Protein AF-A0A2T2RMV6-F1 (afdb_monomer_lite)

pLDDT: mean 82.48, std 11.35, range [40.28, 95.56]

Secondary structure (DSSP, 8-state):
--PPPP--TT-----S--------EEEEEE-TTT--EEEEEES--SHHHHHHHHHHHTTTS---PPPTT-GGG-HHHHHHHHHHHHHTT---SSHHHHHHHHTTTGGGS-HHHHHHHS---

Sequence (121 aa):
MQRRKLTGFGVKPLFEVQWQFLYRWLYGVVEPISGQHFMSEFSHLDSLCFEEFLQTFSQDIILLFQPPYCPEINPIERVWQEFKRWLQWQHFDSIAELQQAISPWVPRLTPRQMRSLTPWD

Foldseek 3Di:
DDDDDDDPDPDDDDDPDDDDPQDKDKDKDADVPVRDMDIDIDSDDDPVVVVVVCVVVCPPPPDDDDDPPCVVQQLVVLVVVVVVVVCPPDDDPDPVRVCVVVVVVVVVCDPVNSCVSRDRD

Structure (mmCIF, N/CA/C/O backbone):
data_AF-A0A2T2RMV6-F1
#
_entry.id   AF-A0A2T2RMV6-F1
#
loop_
_atom_site.group_PDB
_atom_site.id
_atom_site.type_symbol
_atom_site.label_atom_id
_atom_site.label_alt_id
_atom_site.label_comp_id
_atom_site.label_asym_id
_atom_site.label_entity_id
_atom_site.label_seq_id
_atom_site.pdbx_PDB_ins_code
_atom_site.Cartn_x
_atom_site.Cartn_y
_atom_site.Cartn_z
_atom_site.occupancy
_atom_site.B_iso_or_equiv
_atom_site.auth_seq_id
_atom_site.auth_comp_id
_atom_site.auth_asym_id
_atom_site.auth_atom_id
_atom_site.pdbx_PDB_model_num
ATOM 1 N N . MET A 1 1 ? 37.718 -11.827 -26.430 1.00 40.28 1 MET A N 1
ATOM 2 C CA . MET A 1 1 ? 38.411 -11.222 -27.594 1.00 40.28 1 MET A CA 1
ATOM 3 C C . MET A 1 1 ? 37.523 -11.359 -28.828 1.00 40.28 1 MET A C 1
ATOM 5 O O . MET A 1 1 ? 37.446 -12.440 -29.395 1.00 40.28 1 MET A O 1
ATOM 9 N N . GLN A 1 2 ? 36.798 -10.310 -29.218 1.00 44.56 2 GLN A N 1
ATOM 10 C CA . GLN A 1 2 ? 35.895 -10.348 -30.375 1.00 44.56 2 GLN A CA 1
ATOM 11 C C . GLN A 1 2 ? 36.646 -9.849 -31.617 1.00 44.56 2 GLN A C 1
ATOM 13 O O . GLN A 1 2 ? 36.931 -8.660 -31.742 1.00 44.56 2 GLN A O 1
ATOM 18 N N . ARG A 1 3 ? 37.022 -10.757 -32.526 1.00 53.59 3 ARG A N 1
ATOM 19 C CA . ARG A 1 3 ? 37.620 -10.383 -33.818 1.00 53.59 3 ARG A CA 1
ATOM 20 C C . ARG A 1 3 ? 36.501 -10.016 -34.791 1.00 53.59 3 ARG A C 1
ATOM 22 O O . ARG A 1 3 ? 35.638 -10.844 -35.073 1.00 53.59 3 ARG A O 1
ATOM 29 N N . ARG A 1 4 ? 36.519 -8.788 -35.314 1.00 63.62 4 ARG A N 1
ATOM 30 C CA . ARG A 1 4 ? 35.642 -8.376 -36.422 1.00 63.62 4 ARG A CA 1
ATOM 31 C C . ARG A 1 4 ? 36.015 -9.203 -37.660 1.00 63.62 4 ARG A C 1
ATOM 33 O O . ARG A 1 4 ? 37.182 -9.217 -38.042 1.00 63.62 4 ARG A O 1
ATOM 40 N N . LYS A 1 5 ? 35.051 -9.913 -38.255 1.00 64.38 5 LYS A N 1
ATOM 41 C CA . LYS A 1 5 ? 35.226 -10.632 -39.529 1.00 64.38 5 LYS A CA 1
ATOM 42 C C . LYS A 1 5 ? 34.599 -9.798 -40.646 1.00 64.38 5 LYS A C 1
ATOM 44 O O . LYS A 1 5 ? 33.455 -9.371 -40.512 1.00 64.38 5 LYS A O 1
ATOM 49 N N . LEU A 1 6 ? 35.355 -9.543 -41.711 1.00 70.25 6 LEU A N 1
ATOM 50 C CA . LEU A 1 6 ? 34.848 -8.851 -42.896 1.00 70.25 6 LEU A CA 1
ATOM 51 C C . LEU A 1 6 ? 33.886 -9.782 -43.645 1.00 70.25 6 LEU A C 1
ATOM 53 O O . LEU A 1 6 ? 34.174 -10.966 -43.812 1.00 70.25 6 LEU A O 1
ATOM 57 N N . THR A 1 7 ? 32.748 -9.246 -44.076 1.00 69.88 7 THR A N 1
ATOM 58 C CA . THR A 1 7 ? 31.780 -9.931 -44.946 1.00 69.88 7 THR A CA 1
ATOM 59 C C . THR A 1 7 ? 31.519 -9.081 -46.184 1.00 69.88 7 THR A C 1
ATOM 61 O O . THR A 1 7 ? 31.811 -7.884 -46.188 1.00 69.88 7 THR A O 1
ATOM 64 N N . GLY A 1 8 ? 31.019 -9.711 -47.251 1.00 74.50 8 GLY A N 1
ATOM 65 C CA . GLY A 1 8 ? 30.596 -8.998 -48.456 1.00 74.50 8 GLY A CA 1
ATOM 66 C C . GLY A 1 8 ? 29.440 -8.037 -48.167 1.00 74.50 8 GLY A C 1
ATOM 67 O O . GLY A 1 8 ? 28.663 -8.246 -47.234 1.00 74.50 8 GLY A O 1
ATOM 68 N N . PHE A 1 9 ? 29.317 -6.979 -48.970 1.00 69.62 9 PHE A N 1
ATOM 69 C CA . PHE A 1 9 ? 28.237 -6.002 -48.833 1.00 69.62 9 PHE A CA 1
ATOM 70 C C . PHE A 1 9 ? 26.870 -6.700 -48.934 1.00 69.62 9 PHE A C 1
ATOM 72 O O . PHE A 1 9 ? 26.591 -7.381 -49.917 1.00 69.62 9 PHE A O 1
ATOM 79 N N . GLY A 1 10 ? 26.041 -6.576 -47.894 1.00 76.31 10 GLY A N 1
ATOM 80 C CA . GLY A 1 10 ? 24.725 -7.225 -47.815 1.00 76.31 10 GLY A CA 1
ATOM 81 C C . GLY A 1 10 ? 24.731 -8.700 -47.389 1.00 76.31 10 GLY A C 1
ATOM 82 O O . GLY A 1 10 ? 23.662 -9.292 -47.255 1.00 76.31 10 GLY A O 1
ATOM 83 N N . VAL A 1 11 ? 25.895 -9.306 -47.128 1.00 75.06 11 VAL A N 1
ATOM 84 C CA . VAL A 1 11 ? 25.984 -10.709 -46.697 1.00 75.06 11 VAL A CA 1
ATOM 85 C C . VAL A 1 11 ? 25.969 -10.785 -45.174 1.00 75.06 11 VAL A C 1
ATOM 87 O O . VAL A 1 11 ? 26.950 -10.452 -44.510 1.00 75.06 11 VAL A O 1
ATOM 90 N N . LYS A 1 12 ? 24.860 -11.265 -44.601 1.00 68.88 12 LYS A N 1
ATOM 91 C CA . LYS A 1 12 ? 24.785 -11.551 -43.164 1.00 68.88 12 LYS A CA 1
ATOM 92 C C . LYS A 1 12 ? 25.681 -12.758 -42.847 1.00 68.88 12 LYS A C 1
ATOM 94 O O . LYS A 1 12 ? 25.472 -13.821 -43.432 1.00 68.88 12 LYS A O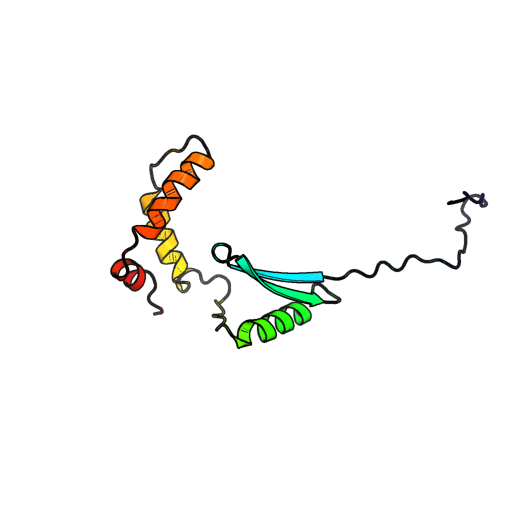 1
ATOM 99 N N . PRO A 1 13 ? 26.658 -12.644 -41.933 1.00 67.12 13 PRO A N 1
ATOM 100 C CA . PRO A 1 13 ? 27.469 -13.789 -41.556 1.00 67.12 13 PRO A CA 1
ATOM 101 C C . PRO A 1 13 ? 26.608 -14.835 -40.843 1.00 67.12 13 PRO A C 1
ATOM 103 O O . PRO A 1 13 ? 25.937 -14.532 -39.855 1.00 67.12 13 PRO A O 1
ATOM 106 N N . LEU A 1 14 ? 26.650 -16.068 -41.340 1.00 67.50 14 LEU A N 1
ATOM 107 C CA . LEU A 1 14 ? 26.084 -17.230 -40.667 1.00 67.50 14 LEU A CA 1
ATOM 108 C C . LEU A 1 14 ? 27.096 -17.674 -39.599 1.00 67.50 14 LEU A C 1
ATOM 110 O O . LEU A 1 14 ? 28.185 -18.142 -39.925 1.00 67.50 14 LEU A O 1
ATOM 114 N N . PHE A 1 15 ? 26.780 -17.445 -38.326 1.00 61.59 15 PHE A N 1
ATOM 115 C CA . PHE A 1 15 ? 27.563 -17.916 -37.180 1.00 61.59 15 PHE A CA 1
ATOM 116 C C . PHE A 1 15 ? 26.745 -18.954 -36.400 1.00 61.59 15 PHE A C 1
ATOM 118 O O . PHE A 1 15 ? 25.528 -18.831 -36.325 1.00 61.59 15 PHE A O 1
ATOM 125 N N . GLU A 1 16 ? 27.414 -19.926 -35.770 1.00 60.66 16 GLU A N 1
ATOM 126 C CA . GLU A 1 16 ? 26.778 -20.940 -34.902 1.00 60.66 16 GLU A CA 1
ATOM 127 C C . GLU A 1 16 ? 26.308 -20.390 -33.545 1.00 60.66 16 GLU A C 1
ATOM 129 O O . GLU A 1 16 ? 25.530 -21.034 -32.850 1.00 60.66 16 GLU A O 1
ATOM 134 N N . VAL A 1 17 ? 26.765 -19.200 -33.143 1.00 64.06 17 VAL A N 1
ATOM 135 C CA . VAL A 1 17 ? 26.424 -18.624 -31.836 1.00 64.06 17 VAL A CA 1
ATOM 136 C C . VAL A 1 17 ? 25.299 -17.607 -31.991 1.00 64.06 17 VAL A C 1
ATOM 138 O O . VAL A 1 17 ? 25.525 -16.447 -32.342 1.00 64.06 17 VAL A O 1
ATOM 141 N N . GLN A 1 18 ? 24.083 -18.051 -31.686 1.00 53.84 18 GLN A N 1
ATOM 142 C CA . GLN A 1 18 ? 22.940 -17.190 -31.405 1.00 53.84 18 GLN A CA 1
ATOM 143 C C . GLN A 1 18 ? 22.842 -17.011 -29.885 1.00 53.84 18 GLN A C 1
ATOM 145 O O . GLN A 1 18 ? 22.604 -17.976 -29.164 1.00 53.84 18 GLN A O 1
ATOM 150 N N . TRP A 1 19 ? 23.039 -15.787 -29.384 1.00 58.75 19 TRP A N 1
ATOM 151 C CA . TRP A 1 19 ? 22.826 -15.479 -27.966 1.00 58.75 19 TRP A CA 1
ATOM 152 C C . TRP A 1 19 ? 21.354 -15.707 -27.620 1.00 58.75 19 TRP A C 1
ATOM 154 O O . TRP A 1 19 ? 20.484 -14.954 -28.056 1.00 58.75 19 TRP A O 1
ATOM 164 N N . GLN A 1 20 ? 21.073 -16.762 -26.861 1.00 58.69 20 GLN A N 1
ATOM 165 C CA . GLN A 1 20 ? 19.763 -16.973 -26.265 1.00 58.69 20 GLN A CA 1
ATOM 166 C C . GLN A 1 20 ? 19.716 -16.164 -24.971 1.00 58.69 20 GLN A C 1
ATOM 168 O O . GLN A 1 20 ? 20.323 -16.533 -23.968 1.00 58.69 20 GLN A O 1
ATOM 173 N N . PHE A 1 21 ? 19.042 -15.019 -25.010 1.00 63.06 21 PHE A N 1
ATOM 174 C CA . PHE A 1 21 ? 18.722 -14.280 -23.798 1.00 63.06 21 PHE A CA 1
ATOM 175 C C . PHE A 1 21 ? 17.602 -15.034 -23.082 1.00 63.06 21 PHE A C 1
ATOM 177 O O . PHE A 1 21 ? 16.445 -14.977 -23.490 1.00 63.06 21 PHE A O 1
ATOM 184 N N . LEU A 1 22 ? 17.966 -15.795 -22.050 1.00 65.88 22 LEU A N 1
ATOM 185 C CA . LEU A 1 22 ? 17.000 -16.377 -21.128 1.00 65.88 22 LEU A CA 1
ATOM 186 C C . LEU A 1 22 ? 16.644 -15.301 -20.106 1.00 65.88 22 LEU A C 1
ATOM 188 O O . LEU A 1 22 ? 17.443 -14.974 -19.229 1.00 65.88 22 LEU A O 1
ATOM 192 N N . TYR A 1 23 ? 15.460 -14.721 -20.258 1.00 78.38 23 TYR A N 1
ATOM 193 C CA . TYR A 1 23 ? 14.908 -13.795 -19.280 1.00 78.38 23 TYR A CA 1
ATOM 194 C C . TYR A 1 23 ? 14.292 -14.598 -18.132 1.00 78.38 23 TYR A C 1
ATOM 196 O O . TYR A 1 23 ? 13.640 -15.616 -18.360 1.00 78.38 23 TYR A O 1
ATOM 204 N N . ARG A 1 24 ? 14.526 -14.150 -16.899 1.00 85.75 24 ARG A N 1
ATOM 205 C CA . ARG A 1 24 ? 13.865 -14.651 -15.691 1.00 85.75 24 ARG A CA 1
ATOM 206 C C . ARG A 1 24 ? 13.187 -13.484 -14.996 1.00 85.75 24 ARG A C 1
ATOM 208 O O . ARG A 1 24 ? 13.702 -12.366 -15.035 1.00 85.75 24 ARG A O 1
ATOM 215 N N . TRP A 1 25 ? 12.056 -13.757 -14.367 1.00 90.75 25 TRP A N 1
ATOM 216 C CA . TRP A 1 25 ? 11.224 -12.768 -13.693 1.00 90.75 25 TRP A CA 1
ATOM 217 C C . TRP A 1 25 ? 11.136 -13.102 -12.213 1.00 90.75 2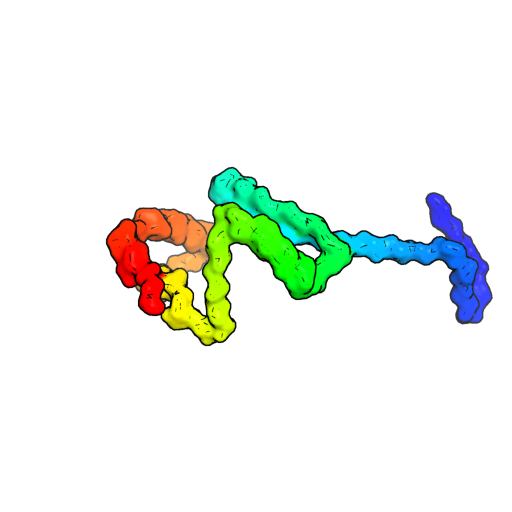5 TRP A C 1
ATOM 219 O O . TRP A 1 25 ? 10.958 -14.260 -11.864 1.00 90.75 25 TRP A O 1
ATOM 229 N N . LEU A 1 26 ? 11.271 -12.102 -11.346 1.00 92.44 26 LEU A N 1
ATOM 230 C CA . LEU A 1 26 ? 11.176 -12.261 -9.897 1.00 92.44 26 LEU A CA 1
ATOM 231 C C . LEU A 1 26 ? 9.942 -11.503 -9.407 1.00 92.44 26 LEU A C 1
ATOM 233 O O . LEU A 1 26 ? 9.893 -10.279 -9.530 1.00 92.44 26 LEU A O 1
ATOM 237 N N . TYR A 1 27 ? 8.966 -12.214 -8.848 1.00 92.88 27 TYR A N 1
ATOM 238 C CA . TYR A 1 27 ? 7.861 -11.596 -8.113 1.00 92.88 27 TYR A CA 1
ATOM 239 C C . TYR A 1 27 ? 8.226 -11.543 -6.637 1.00 92.88 27 TYR A C 1
ATOM 241 O O . TYR A 1 27 ? 8.810 -12.492 -6.111 1.00 92.88 27 TYR A O 1
ATOM 249 N N . GLY A 1 28 ? 7.892 -10.441 -5.968 1.00 90.44 28 GLY A N 1
ATOM 250 C CA . GLY A 1 28 ? 8.198 -10.274 -4.557 1.00 90.44 28 GLY A CA 1
ATOM 251 C C . GLY A 1 28 ? 7.216 -9.366 -3.831 1.00 90.44 28 GLY A C 1
ATOM 252 O O . GLY A 1 28 ? 6.763 -8.363 -4.378 1.00 90.44 28 GLY A O 1
ATOM 253 N N . VAL A 1 29 ? 6.920 -9.718 -2.582 1.00 90.06 29 VAL A N 1
ATOM 254 C CA . VAL A 1 29 ? 6.170 -8.896 -1.625 1.00 90.06 29 VAL A CA 1
ATOM 255 C C . VAL A 1 29 ? 7.080 -8.633 -0.433 1.00 90.06 29 VAL A C 1
ATOM 257 O O . VAL A 1 29 ? 7.759 -9.544 0.036 1.00 90.06 29 VAL A O 1
ATOM 260 N N . VAL A 1 30 ? 7.112 -7.387 0.041 1.00 87.44 30 VAL A N 1
ATOM 261 C CA . VAL A 1 30 ? 7.935 -6.962 1.178 1.00 87.44 30 VAL A CA 1
ATOM 262 C C . VAL A 1 30 ? 7.058 -6.207 2.162 1.00 87.44 30 VAL A C 1
ATOM 264 O O . VAL A 1 30 ? 6.387 -5.250 1.777 1.00 87.44 30 VAL A O 1
ATOM 267 N N . GLU A 1 31 ? 7.095 -6.605 3.429 1.00 85.56 31 GLU A N 1
ATOM 268 C CA . GLU A 1 31 ? 6.590 -5.807 4.537 1.00 85.56 31 GLU A CA 1
ATOM 269 C C . GLU A 1 31 ? 7.662 -4.766 4.920 1.00 85.56 31 GLU A C 1
ATOM 271 O O . GLU A 1 31 ? 8.706 -5.130 5.467 1.00 85.56 31 GLU A O 1
ATOM 276 N N . PRO A 1 32 ? 7.456 -3.461 4.654 1.00 70.88 32 PRO A N 1
ATOM 277 C CA . PRO A 1 32 ? 8.534 -2.470 4.746 1.00 70.88 32 PRO A CA 1
ATOM 278 C C . PRO A 1 32 ? 9.070 -2.229 6.161 1.00 70.88 32 PRO A C 1
ATOM 280 O O . PRO A 1 32 ? 10.202 -1.782 6.315 1.00 70.88 32 PRO A O 1
ATOM 283 N N . ILE A 1 33 ? 8.252 -2.477 7.189 1.00 71.81 33 ILE A N 1
ATOM 284 C CA . ILE A 1 33 ? 8.598 -2.178 8.586 1.00 71.81 33 ILE A CA 1
ATOM 285 C C . ILE A 1 33 ? 9.406 -3.320 9.206 1.00 71.81 33 ILE A C 1
ATOM 287 O O . ILE A 1 33 ? 10.405 -3.068 9.874 1.00 71.81 33 ILE A O 1
ATOM 291 N N . SER A 1 34 ? 8.989 -4.569 8.994 1.00 86.62 34 SER A N 1
ATOM 292 C CA . SER A 1 34 ? 9.691 -5.739 9.531 1.00 86.62 34 SER A CA 1
ATOM 293 C C . SER A 1 34 ? 10.849 -6.198 8.638 1.00 86.62 34 SER A C 1
ATOM 295 O O . SER A 1 34 ? 11.761 -6.872 9.114 1.00 86.62 34 SER A O 1
ATOM 297 N N . GLY A 1 35 ? 10.814 -5.858 7.344 1.00 84.44 35 GLY A N 1
ATOM 298 C CA . GLY A 1 35 ? 11.728 -6.387 6.331 1.00 84.44 35 GLY A CA 1
ATOM 299 C C . GLY A 1 35 ? 11.400 -7.817 5.883 1.00 84.44 35 GLY A C 1
ATOM 300 O O . GLY A 1 35 ? 12.149 -8.396 5.087 1.00 84.44 35 GLY A O 1
ATOM 301 N N . GLN A 1 36 ? 10.298 -8.398 6.371 1.00 84.38 36 GLN A N 1
ATOM 302 C CA . GLN A 1 36 ? 9.834 -9.706 5.928 1.00 84.38 36 GLN A CA 1
ATOM 303 C C . GLN A 1 36 ? 9.494 -9.650 4.440 1.00 84.38 36 GLN A C 1
ATOM 305 O O . GLN A 1 36 ? 8.856 -8.711 3.967 1.00 84.38 36 GLN A O 1
ATOM 310 N N . HIS A 1 37 ? 9.933 -10.653 3.690 1.00 88.06 37 HIS A N 1
ATOM 311 C CA . HIS A 1 37 ? 9.697 -10.713 2.258 1.00 88.06 37 HIS A CA 1
ATOM 312 C C . HIS A 1 37 ? 9.417 -12.136 1.796 1.00 88.06 37 HIS A C 1
ATOM 314 O O . HIS A 1 37 ? 9.898 -13.105 2.380 1.00 88.06 37 HIS A O 1
ATOM 320 N N . PHE A 1 38 ? 8.654 -12.235 0.715 1.00 89.69 38 PHE A N 1
ATOM 321 C CA . PHE A 1 38 ? 8.383 -13.465 -0.015 1.00 89.69 38 PHE A CA 1
ATOM 322 C C . PHE A 1 38 ? 8.729 -13.223 -1.482 1.00 89.69 38 PHE A C 1
ATOM 324 O O . PHE A 1 38 ? 8.302 -12.213 -2.040 1.00 89.69 38 PHE A O 1
ATOM 331 N N . MET A 1 39 ? 9.525 -14.103 -2.091 1.00 92.88 39 MET A N 1
ATOM 332 C CA . MET A 1 39 ? 10.002 -13.955 -3.468 1.00 92.88 39 MET A CA 1
ATOM 333 C C . MET A 1 39 ? 9.907 -15.276 -4.231 1.00 92.88 39 MET A C 1
ATOM 335 O O . MET A 1 39 ? 10.096 -16.346 -3.653 1.00 92.88 39 MET A O 1
ATOM 339 N N . SER A 1 40 ? 9.642 -15.220 -5.535 1.00 91.81 40 SER A N 1
ATOM 340 C CA . SER A 1 40 ? 9.614 -16.404 -6.405 1.00 91.81 40 SER A CA 1
ATOM 341 C C . SER A 1 40 ? 10.040 -16.055 -7.831 1.00 91.81 40 SER A C 1
ATOM 343 O O . SER A 1 40 ? 9.635 -15.027 -8.379 1.00 91.81 40 SER A O 1
ATOM 345 N N . GLU A 1 41 ? 10.885 -16.906 -8.418 1.00 93.69 41 GLU A N 1
ATOM 346 C CA . GLU A 1 41 ? 11.390 -16.762 -9.787 1.00 93.69 41 GLU A CA 1
ATOM 347 C C . GLU A 1 41 ? 10.529 -17.532 -10.794 1.00 93.69 41 GLU A C 1
ATOM 349 O O . GLU A 1 41 ? 10.175 -18.684 -10.561 1.00 93.69 41 GLU A O 1
ATOM 354 N N . PHE A 1 42 ? 10.275 -16.928 -11.954 1.00 92.12 42 PHE A N 1
ATOM 355 C CA . PHE A 1 42 ? 9.481 -17.492 -13.041 1.00 92.12 42 PHE A CA 1
ATOM 356 C C . PHE A 1 42 ? 10.151 -17.281 -14.395 1.00 92.12 42 PHE A C 1
ATOM 358 O O . PHE A 1 42 ? 11.003 -16.409 -14.592 1.00 92.12 42 PHE A O 1
ATOM 365 N N . SER A 1 43 ? 9.737 -18.096 -15.358 1.00 88.94 43 SER A N 1
ATOM 366 C CA . SER A 1 43 ? 10.199 -18.016 -16.743 1.00 88.94 43 SER A CA 1
ATOM 367 C C . SER A 1 43 ? 9.564 -16.855 -17.520 1.00 88.94 43 SER A C 1
ATOM 369 O O . SER A 1 43 ? 10.203 -16.324 -18.426 1.00 88.94 43 SER A O 1
ATOM 371 N N . HIS A 1 44 ? 8.354 -16.416 -17.151 1.00 90.50 44 HIS A N 1
ATOM 372 C CA . HIS A 1 44 ? 7.586 -15.404 -17.885 1.00 90.50 44 HIS A CA 1
ATOM 373 C C . HIS A 1 44 ? 6.923 -14.373 -16.950 1.00 90.50 44 HIS A C 1
ATOM 375 O O . HIS A 1 44 ? 6.657 -14.643 -15.778 1.00 90.50 44 HIS A O 1
ATOM 381 N N . LEU A 1 45 ? 6.653 -13.180 -17.490 1.00 90.06 45 LEU A N 1
ATOM 382 C CA . LEU A 1 45 ? 5.796 -12.158 -16.881 1.00 90.06 45 LEU A CA 1
ATOM 383 C C . LEU A 1 45 ? 4.404 -12.267 -17.508 1.00 90.06 45 LEU A C 1
ATOM 385 O O . LEU A 1 45 ? 4.113 -11.598 -18.500 1.00 90.06 45 LEU A O 1
ATOM 389 N N . ASP A 1 46 ? 3.571 -13.149 -16.967 1.00 91.50 46 ASP A N 1
ATOM 390 C CA . ASP A 1 46 ? 2.203 -13.371 -17.427 1.00 91.50 46 ASP A CA 1
ATOM 391 C C . ASP A 1 46 ? 1.247 -13.659 -16.260 1.00 91.50 46 ASP A C 1
ATOM 393 O O . ASP A 1 46 ? 1.653 -13.799 -15.103 1.00 91.50 46 ASP A O 1
ATOM 397 N N . SER A 1 47 ? -0.049 -13.714 -16.573 1.00 91.12 47 SER A N 1
ATOM 398 C CA . SER A 1 47 ? -1.102 -13.932 -15.582 1.00 91.12 47 SER A CA 1
ATOM 399 C C . SER A 1 47 ? -1.035 -15.306 -14.914 1.00 91.12 47 SER A C 1
ATOM 401 O O . SER A 1 47 ? -1.439 -15.404 -13.763 1.00 91.12 47 SER A O 1
ATOM 403 N N . LEU A 1 48 ? -0.514 -16.338 -15.589 1.00 94.06 48 LEU A N 1
ATOM 404 C CA . LEU A 1 48 ? -0.412 -17.689 -15.023 1.00 94.06 48 LEU A CA 1
ATOM 405 C C . LEU A 1 48 ? 0.674 -17.737 -13.945 1.00 94.06 48 LEU A C 1
ATOM 407 O O . LEU A 1 48 ? 0.422 -18.198 -12.835 1.00 94.06 48 LEU A O 1
ATOM 411 N N . CYS A 1 49 ? 1.852 -17.186 -14.248 1.00 92.69 49 CYS A N 1
ATOM 412 C CA . CYS A 1 49 ? 2.951 -17.065 -13.291 1.00 92.69 49 CYS A CA 1
ATOM 413 C C . CYS A 1 49 ? 2.544 -16.189 -12.095 1.00 92.69 49 CYS A C 1
ATOM 415 O O . CYS A 1 49 ? 2.879 -16.491 -10.950 1.00 92.69 49 CYS A O 1
ATOM 417 N N . PHE A 1 50 ? 1.792 -15.111 -12.345 1.00 90.81 50 PHE A N 1
ATOM 418 C CA . PHE A 1 50 ? 1.271 -14.261 -11.276 1.00 90.81 50 PHE A CA 1
ATOM 419 C C . PHE A 1 50 ? 0.232 -14.983 -10.403 1.00 90.81 50 PHE A C 1
ATOM 421 O O . PHE A 1 50 ? 0.255 -14.837 -9.183 1.00 90.81 50 PHE A O 1
ATOM 428 N N . GLU A 1 51 ? -0.657 -15.782 -10.992 1.00 92.88 51 GLU A N 1
ATOM 429 C CA . GLU A 1 51 ? -1.640 -16.565 -10.241 1.00 92.88 51 GLU A CA 1
ATOM 430 C C . GLU A 1 51 ? -0.968 -17.632 -9.364 1.00 92.88 51 GLU A C 1
ATOM 432 O O . GLU A 1 51 ? -1.299 -17.743 -8.184 1.00 92.88 51 GLU A O 1
ATOM 437 N N . GLU A 1 52 ? 0.033 -18.346 -9.885 1.00 93.00 52 GLU A N 1
ATOM 438 C CA . GLU A 1 52 ? 0.839 -19.303 -9.111 1.00 93.00 52 GLU A CA 1
ATOM 439 C C . GLU A 1 52 ? 1.580 -18.621 -7.946 1.00 93.00 52 GLU A C 1
ATOM 441 O O . GLU A 1 52 ? 1.589 -19.124 -6.816 1.00 93.00 52 GLU A O 1
ATOM 446 N N . PHE A 1 53 ? 2.145 -17.432 -8.188 1.00 93.06 53 PHE A N 1
ATOM 447 C CA . PHE A 1 53 ? 2.731 -16.605 -7.135 1.00 93.06 53 PHE A CA 1
ATOM 448 C C . PHE A 1 53 ? 1.716 -16.281 -6.030 1.00 93.06 53 PHE A C 1
ATOM 450 O O . PHE A 1 53 ? 2.014 -16.478 -4.849 1.00 93.06 53 PHE A O 1
ATOM 457 N N . LEU A 1 54 ? 0.511 -15.825 -6.394 1.00 91.19 54 LEU A N 1
ATOM 458 C CA . LEU A 1 54 ? -0.536 -15.498 -5.425 1.00 91.19 54 LEU A CA 1
ATOM 459 C C . LEU A 1 54 ? -1.003 -16.728 -4.642 1.00 91.19 54 LEU A C 1
ATOM 461 O O . LEU A 1 54 ? -1.139 -16.630 -3.427 1.00 91.19 54 LEU A O 1
ATOM 465 N N . GLN A 1 55 ? -1.200 -17.873 -5.303 1.00 89.94 55 GLN A N 1
ATOM 466 C CA . GLN A 1 55 ? -1.602 -19.128 -4.652 1.00 89.94 55 GLN A CA 1
ATOM 467 C C . GLN A 1 55 ? -0.572 -19.605 -3.620 1.00 89.94 55 GLN A C 1
ATOM 469 O O . GLN A 1 55 ? -0.938 -20.103 -2.548 1.00 89.94 55 GLN A O 1
ATOM 474 N N . THR A 1 56 ? 0.714 -19.444 -3.941 1.00 89.69 56 THR A N 1
ATOM 475 C CA . THR A 1 56 ? 1.818 -19.808 -3.046 1.00 89.69 56 THR A CA 1
ATOM 476 C C . THR A 1 56 ? 1.895 -18.841 -1.869 1.00 89.69 56 THR A C 1
ATOM 478 O O . THR A 1 56 ? 2.004 -19.265 -0.720 1.00 89.69 56 THR A O 1
ATOM 481 N N . PHE A 1 57 ? 1.775 -17.540 -2.134 1.00 89.31 57 PHE A N 1
ATOM 482 C CA . PHE A 1 57 ? 1.808 -16.513 -1.096 1.00 89.31 57 PHE A CA 1
ATOM 483 C C . PHE A 1 57 ? 0.585 -16.571 -0.165 1.00 89.31 57 PHE A C 1
ATOM 485 O O . PHE A 1 57 ? 0.696 -16.3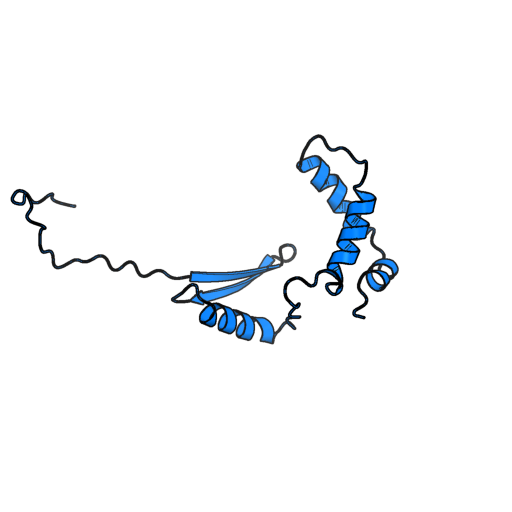00 1.029 1.00 89.31 57 PHE A O 1
ATOM 492 N N . SER A 1 58 ? -0.583 -16.967 -0.679 1.00 88.25 58 SER A N 1
ATOM 493 C CA . SER A 1 58 ? -1.826 -17.015 0.095 1.00 88.25 58 SER A CA 1
ATOM 494 C C . SER A 1 58 ? -1.932 -18.189 1.073 1.00 88.25 58 SER A C 1
ATOM 496 O O . SER A 1 58 ? -2.951 -18.317 1.747 1.00 88.25 58 SER A O 1
ATOM 498 N N . GLN A 1 59 ? -0.926 -19.069 1.151 1.00 86.19 59 GLN A N 1
ATOM 499 C CA . GLN A 1 59 ? -0.931 -20.172 2.123 1.00 86.19 59 GLN A CA 1
ATOM 500 C C . GLN A 1 59 ? -0.923 -19.658 3.572 1.00 86.19 59 GLN A C 1
ATOM 502 O O . GLN A 1 59 ? -1.570 -20.252 4.431 1.00 86.19 59 GLN A O 1
ATOM 507 N N . ASP A 1 60 ? -0.263 -18.522 3.817 1.00 78.00 60 ASP A N 1
ATOM 508 C CA . ASP A 1 60 ? -0.112 -17.936 5.156 1.00 78.00 60 ASP A CA 1
ATOM 509 C C . ASP A 1 60 ? -0.909 -16.629 5.345 1.00 78.00 60 ASP A C 1
ATOM 511 O O . ASP A 1 60 ? -1.005 -16.105 6.457 1.00 78.00 60 ASP A O 1
ATOM 515 N N . ILE A 1 61 ? -1.483 -16.079 4.267 1.00 78.38 61 ILE A N 1
ATOM 516 C CA . ILE A 1 61 ? -2.184 -14.786 4.255 1.00 78.38 61 ILE A CA 1
ATOM 517 C C . ILE A 1 61 ? -3.469 -14.899 3.431 1.00 78.38 61 ILE A C 1
ATOM 519 O O . ILE A 1 61 ? -3.462 -15.344 2.288 1.00 78.38 61 ILE A O 1
ATOM 523 N N . ILE A 1 62 ? -4.585 -14.416 3.979 1.00 79.62 62 ILE A N 1
ATOM 524 C CA . ILE A 1 62 ? -5.849 -14.342 3.239 1.00 79.62 62 ILE A CA 1
ATOM 525 C C . ILE A 1 62 ? -5.794 -13.146 2.285 1.00 79.62 62 ILE A C 1
ATOM 527 O O . ILE A 1 62 ? -5.789 -11.991 2.716 1.00 79.62 62 ILE A O 1
ATOM 531 N N . LEU A 1 63 ? -5.785 -13.422 0.981 1.00 79.31 63 LEU A N 1
ATOM 532 C CA . LEU A 1 63 ? -5.929 -12.396 -0.046 1.00 79.31 63 LEU A CA 1
ATOM 533 C C . LEU A 1 63 ? -7.404 -12.004 -0.184 1.00 79.31 63 LEU A C 1
ATOM 535 O O . LEU A 1 63 ? -8.252 -12.826 -0.526 1.00 79.31 63 LEU A O 1
ATOM 539 N N . LEU A 1 64 ? -7.707 -10.730 0.065 1.00 78.94 64 LEU A N 1
ATOM 540 C CA . LEU A 1 64 ? -9.025 -10.152 -0.185 1.00 78.94 64 LEU A CA 1
ATOM 541 C C . LEU A 1 64 ? -9.032 -9.514 -1.575 1.00 78.94 64 LEU A C 1
ATOM 543 O O . LEU A 1 64 ? -8.492 -8.425 -1.776 1.00 78.94 64 LEU A O 1
ATOM 547 N N . PHE A 1 65 ? -9.634 -10.209 -2.538 1.00 80.50 65 PHE A N 1
ATOM 548 C CA . PHE A 1 65 ? -9.796 -9.695 -3.894 1.00 80.50 65 PHE A CA 1
ATOM 549 C C . PHE A 1 65 ? -10.879 -8.620 -3.924 1.00 80.50 65 PHE A C 1
ATOM 551 O O . PHE A 1 65 ? -12.022 -8.855 -3.536 1.00 80.50 65 PHE A O 1
ATOM 558 N N . GLN A 1 66 ? -10.507 -7.438 -4.405 1.00 79.81 66 GLN A N 1
ATOM 559 C CA . GLN A 1 66 ? -11.421 -6.316 -4.569 1.00 79.81 66 GLN A CA 1
ATOM 560 C C . GLN A 1 66 ? -11.900 -6.268 -6.024 1.00 79.81 66 GLN A C 1
ATOM 562 O O . GLN A 1 66 ? -11.084 -6.440 -6.935 1.00 79.81 66 GLN A O 1
ATOM 567 N N . PRO A 1 67 ? -13.199 -6.051 -6.276 1.00 83.50 67 PRO A N 1
ATOM 568 C CA . PRO A 1 67 ? -13.712 -5.935 -7.625 1.00 83.50 67 PRO A CA 1
ATOM 569 C C . PRO A 1 67 ? -13.137 -4.696 -8.322 1.00 83.50 67 PRO A C 1
ATOM 571 O O . PRO A 1 67 ? -12.862 -3.672 -7.685 1.00 83.50 67 PRO A O 1
ATOM 574 N N . PRO A 1 68 ? -12.940 -4.784 -9.645 1.00 81.81 68 PRO A N 1
ATOM 575 C CA . PRO A 1 68 ? -12.353 -3.701 -10.409 1.00 81.81 68 PRO A CA 1
ATOM 576 C C . PRO A 1 68 ? -13.278 -2.481 -10.397 1.00 81.81 68 PRO A C 1
ATOM 578 O O . PRO A 1 68 ? -14.487 -2.607 -10.564 1.00 81.81 68 PRO A O 1
ATOM 581 N N . TYR A 1 69 ? -12.686 -1.294 -10.251 1.00 80.88 69 TYR A N 1
ATOM 582 C CA . TYR A 1 69 ? -13.378 0.001 -10.319 1.00 80.88 69 TYR A CA 1
ATOM 583 C C . TYR A 1 69 ? -14.471 0.239 -9.260 1.00 80.88 69 TYR A C 1
ATOM 585 O O . TYR A 1 69 ? -15.282 1.140 -9.449 1.00 80.88 69 TYR A O 1
ATOM 593 N N . CYS A 1 70 ? -14.456 -0.494 -8.142 1.00 84.62 70 CYS A N 1
ATOM 594 C CA . CYS A 1 70 ? -15.385 -0.308 -7.019 1.00 84.62 70 CYS A CA 1
ATOM 595 C C . CYS A 1 70 ? -14.663 0.213 -5.758 1.00 84.62 70 CYS A C 1
ATOM 597 O O . CYS A 1 70 ? -14.545 -0.513 -4.766 1.00 84.62 70 CYS A O 1
ATOM 599 N N . PRO A 1 71 ? -14.124 1.447 -5.759 1.00 80.38 71 PRO A N 1
ATOM 600 C CA . PRO A 1 71 ? -13.459 2.011 -4.581 1.00 80.38 71 PRO A CA 1
ATOM 601 C C . PRO A 1 71 ? -14.394 2.125 -3.363 1.00 80.38 71 PRO A C 1
ATOM 603 O O . PRO A 1 71 ? -13.938 2.075 -2.225 1.00 80.38 71 PRO A O 1
ATOM 606 N N . GLU A 1 72 ? -15.704 2.242 -3.573 1.00 79.62 72 GLU A N 1
ATOM 607 C CA . GLU A 1 72 ? -16.712 2.382 -2.519 1.00 79.62 72 GLU A CA 1
ATOM 608 C C . GLU A 1 72 ? -16.779 1.196 -1.549 1.00 79.62 72 GLU A C 1
ATOM 610 O O . GLU A 1 72 ? -17.181 1.384 -0.398 1.00 79.62 72 GLU A O 1
ATOM 615 N N . ILE A 1 73 ? -16.350 0.006 -1.983 1.00 80.44 73 ILE A N 1
ATOM 616 C CA . ILE A 1 73 ? -16.327 -1.193 -1.137 1.00 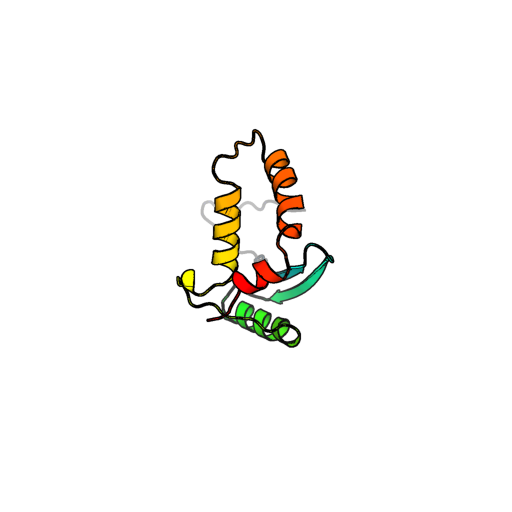80.44 73 ILE A CA 1
ATOM 617 C C . ILE A 1 73 ? -14.949 -1.496 -0.544 1.00 80.44 73 ILE A C 1
ATOM 619 O O . ILE A 1 73 ? -14.813 -2.426 0.245 1.00 80.44 73 ILE A O 1
ATOM 623 N N . ASN A 1 74 ? -13.919 -0.728 -0.904 1.00 86.06 74 ASN A N 1
ATOM 624 C CA . ASN A 1 74 ? -12.578 -0.885 -0.359 1.00 86.06 74 ASN A CA 1
ATOM 625 C C . ASN A 1 74 ? -12.436 -0.035 0.919 1.00 86.06 74 ASN A C 1
ATOM 627 O O . ASN A 1 74 ? -12.348 1.193 0.829 1.00 86.06 74 ASN A O 1
ATOM 631 N N . PRO A 1 75 ? -12.368 -0.626 2.128 1.00 83.44 75 PRO A N 1
ATOM 632 C CA . PRO A 1 75 ? -12.449 0.149 3.366 1.00 83.44 75 PRO A CA 1
ATOM 633 C C . PRO A 1 75 ? -11.259 1.097 3.579 1.00 83.44 75 PRO A C 1
ATOM 635 O O . PRO A 1 75 ? -11.381 2.092 4.298 1.00 83.44 75 PRO A O 1
ATOM 638 N N . ILE A 1 76 ? -10.116 0.850 2.921 1.00 86.75 76 ILE A N 1
ATOM 639 C CA . ILE A 1 76 ? -8.977 1.782 2.950 1.00 86.75 76 ILE A CA 1
ATOM 640 C C . ILE A 1 76 ? -9.323 3.126 2.297 1.00 86.75 76 ILE A C 1
ATOM 642 O O . ILE A 1 76 ? -8.771 4.149 2.692 1.00 86.75 76 ILE A O 1
ATOM 646 N N . GLU A 1 77 ? -10.269 3.170 1.356 1.00 88.38 77 GLU A N 1
ATOM 647 C CA . GLU A 1 77 ? -10.680 4.412 0.694 1.00 88.38 77 GLU A CA 1
ATOM 648 C C . GLU A 1 77 ? -11.348 5.377 1.679 1.00 88.38 77 GLU A C 1
ATOM 650 O O . GLU A 1 77 ? -11.127 6.586 1.610 1.00 88.38 77 GLU A O 1
ATOM 655 N N . ARG A 1 78 ? -12.087 4.866 2.673 1.00 88.00 78 ARG A N 1
ATOM 656 C CA . ARG A 1 78 ? -12.649 5.690 3.759 1.00 88.00 78 ARG A CA 1
ATOM 657 C C . ARG A 1 78 ? -11.547 6.248 4.667 1.00 88.00 78 ARG A C 1
ATOM 659 O O . ARG A 1 78 ? -11.604 7.412 5.063 1.00 88.00 78 ARG A O 1
ATOM 666 N N . VAL A 1 79 ? -10.503 5.461 4.941 1.00 89.00 79 VAL A N 1
ATOM 667 C CA . VAL A 1 79 ? -9.307 5.942 5.659 1.00 89.00 79 VAL A CA 1
ATOM 668 C C . VAL A 1 79 ? -8.599 7.036 4.852 1.00 89.00 79 VAL A C 1
ATOM 670 O O . VAL A 1 79 ? -8.229 8.071 5.410 1.00 89.00 79 VAL A O 1
ATOM 673 N N . TRP A 1 80 ? -8.476 6.863 3.533 1.00 88.81 80 TRP A N 1
ATOM 674 C CA . TRP A 1 80 ? -7.916 7.874 2.635 1.00 88.81 80 TRP A CA 1
ATOM 675 C C . TRP A 1 80 ? -8.743 9.155 2.584 1.00 88.81 80 TRP A C 1
ATOM 677 O O . TRP A 1 80 ? -8.172 10.244 2.510 1.00 88.81 80 TRP A O 1
ATOM 687 N N . GLN A 1 81 ? -10.071 9.059 2.621 1.00 89.69 81 GLN A N 1
ATOM 688 C CA . GLN A 1 81 ? -10.941 10.231 2.683 1.00 89.69 81 GLN A CA 1
ATOM 689 C C . GLN A 1 81 ? -10.680 11.043 3.954 1.00 89.69 81 GLN A C 1
ATOM 691 O O . GLN A 1 81 ? -10.459 12.250 3.862 1.00 89.69 81 GLN A O 1
ATOM 696 N N . GLU A 1 82 ? -10.618 10.399 5.121 1.00 89.56 82 GLU A N 1
ATOM 697 C CA . GLU A 1 82 ? -10.304 11.088 6.380 1.00 89.56 82 GLU A CA 1
ATOM 698 C C . GLU A 1 82 ? -8.889 11.676 6.384 1.00 89.56 82 GLU A C 1
ATOM 700 O O . GLU A 1 82 ? -8.687 12.810 6.825 1.00 89.56 82 GLU A O 1
ATOM 705 N N . PHE A 1 83 ? -7.919 10.964 5.809 1.00 90.19 83 PHE A N 1
ATOM 706 C CA . PHE A 1 83 ? -6.573 11.492 5.605 1.00 90.19 83 PHE A CA 1
ATOM 707 C C . PHE A 1 83 ? -6.576 12.769 4.755 1.00 90.19 83 PHE A C 1
ATOM 709 O O . PHE A 1 83 ? -6.022 13.793 5.158 1.00 90.19 83 PHE A O 1
ATOM 716 N N . LYS A 1 84 ? -7.254 12.750 3.602 1.00 89.81 84 LYS A N 1
ATOM 717 C CA . LYS A 1 84 ? -7.360 13.912 2.705 1.00 89.81 84 LYS A CA 1
ATOM 718 C C . LYS A 1 84 ? -8.095 15.080 3.366 1.00 89.81 84 LYS A C 1
ATOM 720 O O . LYS A 1 84 ? -7.692 16.224 3.178 1.00 89.81 84 LYS A O 1
ATOM 725 N N . ARG A 1 85 ? -9.124 14.814 4.178 1.00 90.44 85 ARG A N 1
ATOM 726 C CA . ARG A 1 85 ? -9.830 15.840 4.972 1.00 90.44 85 ARG A CA 1
ATOM 727 C C . ARG A 1 85 ? -8.969 16.450 6.069 1.00 90.44 85 ARG A C 1
ATOM 729 O O . ARG A 1 85 ? -9.263 17.555 6.505 1.00 90.44 85 ARG A O 1
ATOM 736 N N . TRP A 1 86 ? -7.941 15.758 6.542 1.00 90.44 86 TRP A N 1
ATOM 737 C CA . TRP A 1 86 ? -6.958 16.347 7.447 1.00 90.44 86 TRP A CA 1
ATOM 738 C C . TRP A 1 86 ? -5.905 17.161 6.685 1.00 90.44 86 TRP A C 1
ATOM 740 O O . TRP A 1 86 ? -5.521 18.240 7.134 1.00 90.44 86 TRP A O 1
ATOM 750 N N . LEU A 1 87 ? -5.477 16.659 5.526 1.00 91.38 87 LEU A N 1
ATOM 751 C CA . LEU A 1 87 ? -4.482 17.307 4.673 1.00 91.38 87 LEU A CA 1
ATOM 752 C C . LEU A 1 87 ? -5.016 18.580 3.997 1.00 91.38 87 LEU A C 1
ATOM 754 O O . LEU A 1 87 ? -4.237 19.452 3.617 1.00 91.38 87 LEU A O 1
ATOM 758 N N . GLN A 1 88 ? -6.336 18.691 3.820 1.00 90.81 88 GLN A N 1
ATOM 759 C CA . GLN A 1 88 ? -6.954 19.849 3.178 1.00 90.81 88 GLN A CA 1
ATOM 760 C C . GLN A 1 88 ? -6.500 21.155 3.856 1.00 90.81 88 GLN A C 1
ATOM 762 O O . GLN A 1 88 ? -6.462 21.258 5.083 1.00 90.81 88 GLN A O 1
ATOM 767 N N . TRP A 1 89 ? -6.175 22.155 3.037 1.00 90.06 89 TRP A N 1
ATOM 768 C CA . TRP A 1 89 ? -5.695 23.479 3.463 1.00 90.06 89 TRP A CA 1
ATOM 769 C C . TRP A 1 89 ? -4.317 23.511 4.138 1.00 90.06 89 TRP A C 1
ATOM 771 O O . TRP A 1 89 ? -3.893 24.582 4.568 1.00 90.06 89 TRP A O 1
ATOM 781 N N . GLN A 1 90 ? -3.593 22.390 4.198 1.00 89.69 90 GLN A N 1
ATOM 782 C CA . GLN A 1 90 ? -2.186 22.386 4.597 1.00 89.69 90 GLN A CA 1
ATOM 783 C C . GLN A 1 90 ? -1.298 22.628 3.372 1.00 89.69 90 GLN A C 1
ATOM 785 O O . GLN A 1 90 ? -1.510 22.044 2.308 1.00 89.69 90 GLN A O 1
ATOM 790 N N . HIS A 1 91 ? -0.314 23.509 3.526 1.00 91.62 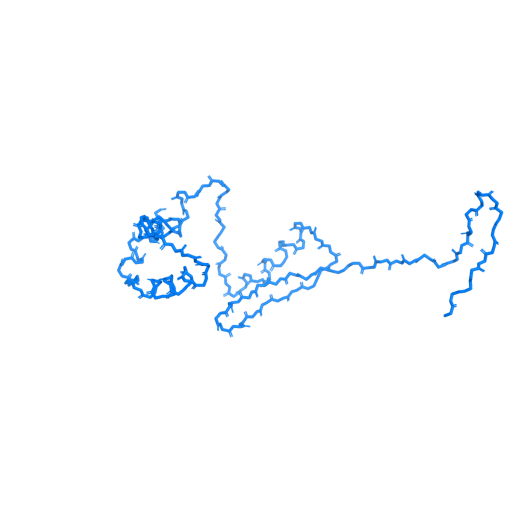91 HIS A N 1
ATOM 791 C CA . HIS A 1 91 ? 0.717 23.774 2.528 1.00 91.62 91 HIS A CA 1
ATOM 792 C C . HIS A 1 91 ? 2.050 23.247 3.055 1.00 91.62 91 HIS A C 1
ATOM 794 O O . HIS A 1 91 ? 2.360 23.459 4.224 1.00 91.62 91 HIS A O 1
ATOM 800 N N . PHE A 1 92 ? 2.815 22.582 2.193 1.00 93.56 92 PHE A N 1
ATOM 801 C CA . PHE A 1 92 ? 4.134 22.043 2.508 1.00 93.56 92 PHE A CA 1
ATOM 802 C C . PHE A 1 92 ? 5.110 22.488 1.429 1.00 93.56 92 PHE A C 1
ATOM 804 O O . PHE A 1 92 ? 4.805 22.376 0.239 1.00 93.56 92 PHE A O 1
ATOM 811 N N . ASP A 1 93 ? 6.288 22.939 1.836 1.00 93.44 93 ASP A N 1
ATOM 812 C CA . ASP A 1 93 ? 7.309 23.447 0.922 1.00 93.44 93 ASP A CA 1
ATOM 813 C C . ASP A 1 93 ? 8.181 22.313 0.349 1.00 93.44 93 ASP A C 1
ATOM 815 O O . ASP A 1 93 ? 8.934 22.511 -0.608 1.00 93.44 93 ASP A O 1
ATOM 819 N N . SER A 1 94 ? 8.089 21.096 0.910 1.00 95.56 94 SER A N 1
ATOM 820 C CA . SER A 1 94 ? 8.834 19.926 0.431 1.00 95.56 94 SER A CA 1
ATOM 821 C C . SER A 1 94 ? 8.159 18.580 0.725 1.00 95.56 94 SER A C 1
ATOM 823 O O . SER A 1 94 ? 7.352 18.434 1.643 1.00 95.56 94 SER A O 1
ATOM 825 N N . ILE A 1 95 ? 8.564 17.543 -0.019 1.00 91.81 95 ILE A N 1
ATOM 826 C CA . ILE A 1 95 ? 8.145 16.152 0.233 1.00 91.81 95 ILE A CA 1
ATOM 827 C C . ILE A 1 95 ? 8.603 15.674 1.619 1.00 91.81 95 ILE A C 1
ATOM 829 O O . ILE A 1 95 ? 7.873 14.940 2.279 1.00 91.81 95 ILE A O 1
ATOM 833 N N . ALA A 1 96 ? 9.790 16.088 2.074 1.00 93.81 96 ALA A N 1
ATOM 834 C CA . ALA A 1 96 ? 10.310 15.705 3.386 1.00 93.81 96 ALA A CA 1
ATOM 835 C C . ALA A 1 96 ? 9.429 16.250 4.522 1.00 93.81 96 ALA A C 1
ATOM 837 O O . ALA A 1 96 ? 9.145 15.537 5.482 1.00 93.81 96 ALA A O 1
ATOM 838 N N . GLU A 1 97 ? 8.948 17.485 4.383 1.00 92.75 97 GLU A N 1
ATOM 839 C CA . GLU A 1 97 ? 8.020 18.102 5.331 1.00 92.75 97 GLU A CA 1
ATOM 840 C C . GLU A 1 97 ? 6.663 17.384 5.340 1.00 92.75 97 GLU A C 1
ATOM 842 O O . GLU A 1 97 ? 6.152 17.035 6.405 1.00 92.75 97 GLU A O 1
ATOM 847 N N . LEU A 1 98 ? 6.127 17.057 4.158 1.00 91.56 98 LEU A N 1
ATOM 848 C CA . LEU A 1 98 ? 4.921 16.238 4.032 1.00 91.56 98 LEU A CA 1
ATOM 849 C C . LEU A 1 98 ? 5.096 14.879 4.732 1.00 91.56 98 LEU A C 1
ATOM 851 O O . LEU A 1 98 ? 4.245 14.472 5.520 1.00 91.56 98 LEU A O 1
ATOM 855 N N . GLN A 1 99 ? 6.211 14.182 4.497 1.00 92.06 99 GLN A N 1
ATOM 856 C CA . GLN A 1 99 ? 6.510 12.903 5.153 1.00 92.06 99 GLN A CA 1
ATOM 857 C C . GLN A 1 99 ? 6.573 13.042 6.681 1.00 92.06 99 GLN A C 1
ATOM 859 O O . GLN A 1 99 ? 5.989 12.220 7.393 1.00 92.06 99 GLN A O 1
ATOM 864 N N . GLN A 1 100 ? 7.223 14.094 7.188 1.00 90.94 100 GLN A N 1
ATOM 865 C CA . GLN A 1 100 ? 7.291 14.382 8.624 1.00 90.94 100 GLN A CA 1
ATOM 866 C C . GLN A 1 100 ? 5.917 14.685 9.229 1.00 90.94 100 GLN A C 1
ATOM 868 O O . GLN A 1 100 ? 5.660 14.287 10.364 1.00 90.94 100 GLN A O 1
ATOM 873 N N . ALA A 1 101 ? 5.020 15.336 8.486 1.00 88.81 101 ALA A N 1
ATOM 874 C CA . ALA A 1 101 ? 3.659 15.621 8.935 1.00 88.81 101 ALA A CA 1
ATOM 875 C C . ALA A 1 101 ? 2.750 14.375 8.917 1.00 88.81 101 ALA A C 1
ATOM 877 O O . ALA A 1 101 ? 1.920 14.204 9.814 1.00 88.81 101 ALA A O 1
ATOM 878 N N . ILE A 1 102 ? 2.926 13.481 7.936 1.00 90.00 102 ILE A N 1
ATOM 879 C CA . ILE A 1 102 ? 2.142 12.241 7.792 1.00 90.00 102 ILE A CA 1
ATOM 880 C C . ILE A 1 102 ? 2.554 11.181 8.817 1.00 90.00 102 ILE A C 1
ATOM 882 O O . ILE A 1 102 ? 1.693 10.494 9.369 1.00 90.00 102 ILE A O 1
ATOM 886 N N . SER A 1 103 ? 3.853 11.035 9.093 1.00 88.56 103 SER A N 1
ATOM 887 C CA . SER A 1 103 ? 4.370 9.981 9.976 1.00 88.56 103 SER A CA 1
ATOM 888 C C . SER A 1 103 ? 3.685 9.919 11.357 1.00 88.56 103 SER A C 1
ATOM 890 O O . SER A 1 103 ? 3.362 8.813 11.792 1.00 88.56 103 SER A O 1
ATOM 892 N N . PRO A 1 104 ? 3.410 11.041 12.055 1.00 87.69 104 PRO A N 1
ATOM 893 C CA . PRO A 1 104 ? 2.674 11.028 13.316 1.00 87.69 104 PRO A CA 1
ATOM 894 C C . PRO A 1 104 ? 1.152 11.013 13.139 1.00 87.69 104 PRO A C 1
ATOM 896 O O . PRO A 1 104 ? 0.449 10.880 14.137 1.00 87.69 104 PRO A O 1
ATOM 899 N N . TRP A 1 105 ? 0.614 11.166 11.925 1.00 87.44 105 TRP A N 1
ATOM 900 C CA . TRP A 1 105 ? -0.830 11.138 11.691 1.00 87.44 105 TRP A CA 1
ATOM 901 C C . TRP A 1 105 ? -1.403 9.721 11.783 1.00 87.44 105 TRP A C 1
ATOM 903 O O . TRP A 1 105 ? -2.408 9.522 12.461 1.00 87.44 105 TRP A O 1
ATOM 913 N N . VAL A 1 106 ? -0.741 8.728 11.181 1.00 81.31 106 VAL A N 1
ATOM 914 C CA . VAL A 1 106 ? -1.223 7.331 11.185 1.00 81.31 106 VAL A CA 1
ATOM 915 C C . VAL A 1 106 ? -1.424 6.790 12.614 1.00 81.31 106 VAL A C 1
ATOM 917 O O . VAL A 1 106 ? -2.504 6.271 12.896 1.00 81.31 106 VAL A O 1
ATOM 920 N N . PRO A 1 107 ? -0.488 6.985 13.567 1.00 83.75 107 PRO A N 1
ATOM 921 C CA . PRO A 1 107 ? -0.676 6.559 14.956 1.00 83.75 107 PRO A CA 1
ATOM 922 C C . PRO A 1 107 ? -1.777 7.311 15.722 1.00 83.75 107 PRO A C 1
ATOM 924 O O . PRO A 1 107 ? -2.174 6.864 16.796 1.00 83.75 107 PRO A O 1
ATOM 927 N N . ARG A 1 108 ? -2.272 8.456 15.220 1.00 85.62 108 ARG A N 1
ATOM 928 C CA . ARG A 1 108 ? -3.382 9.194 15.858 1.00 85.62 108 ARG A CA 1
ATOM 929 C C . ARG A 1 108 ? -4.734 8.527 15.631 1.00 85.62 108 ARG A C 1
ATOM 931 O O . ARG A 1 108 ? -5.670 8.825 16.372 1.00 85.62 108 ARG A O 1
ATOM 938 N N . LEU A 1 109 ? -4.855 7.653 14.630 1.00 84.25 109 LEU A N 1
ATOM 939 C CA . LEU A 1 109 ? -6.092 6.924 14.374 1.00 84.25 109 LEU A CA 1
ATOM 940 C C . LEU A 1 109 ? -6.339 5.932 15.509 1.00 84.25 109 LEU A C 1
ATOM 942 O O . LEU A 1 109 ? -5.677 4.903 15.637 1.00 84.25 109 LEU A O 1
ATOM 946 N N . THR A 1 110 ? -7.317 6.244 16.357 1.00 84.88 110 THR A N 1
ATOM 947 C CA . THR A 1 110 ? -7.668 5.358 17.468 1.00 84.88 110 THR A CA 1
ATOM 948 C C . THR A 1 110 ? -8.260 4.042 16.947 1.00 84.88 110 THR A C 1
ATOM 950 O O . THR A 1 110 ? -8.927 4.033 15.907 1.00 84.88 110 THR A O 1
ATOM 953 N N . PRO A 1 111 ? -8.152 2.929 17.698 1.00 84.19 111 PRO A N 1
ATOM 954 C CA . PRO A 1 111 ? -8.782 1.662 17.315 1.00 84.19 111 PRO A CA 1
ATOM 955 C C . PRO A 1 111 ? -10.298 1.757 17.084 1.00 84.19 111 PRO A C 1
ATOM 957 O O . PRO A 1 111 ? -10.867 0.940 16.361 1.00 84.19 111 PRO A O 1
ATOM 960 N N . ARG A 1 112 ? -10.966 2.737 17.708 1.00 86.25 112 ARG A N 1
ATOM 961 C CA . ARG A 1 112 ? -12.391 3.023 17.506 1.00 86.25 112 ARG A CA 1
ATOM 962 C C . ARG A 1 112 ? -12.646 3.714 16.167 1.00 86.25 112 ARG A C 1
ATOM 964 O O . ARG A 1 112 ? -13.572 3.324 15.466 1.00 86.25 112 ARG A O 1
ATOM 971 N N . GLN A 1 113 ? -11.839 4.716 15.816 1.00 84.88 113 GLN A N 1
ATOM 972 C CA . GLN A 1 113 ? -11.932 5.386 14.516 1.00 84.88 113 GLN A CA 1
ATOM 973 C C . GLN A 1 113 ? -11.601 4.418 13.386 1.00 84.88 113 GLN A C 1
ATOM 975 O O . GLN A 1 113 ? -12.383 4.319 12.452 1.00 84.88 113 GLN A O 1
ATOM 980 N N . MET A 1 114 ? -10.527 3.632 13.519 1.00 86.00 114 MET A N 1
ATOM 981 C CA . MET A 1 114 ? -10.180 2.600 12.538 1.00 86.00 114 MET A CA 1
ATOM 982 C C . MET A 1 114 ? -11.348 1.644 12.296 1.00 86.00 114 MET A C 1
ATOM 984 O O . MET A 1 114 ? -11.786 1.510 11.163 1.00 86.00 114 MET A O 1
ATOM 988 N N . ARG A 1 115 ? -11.946 1.081 13.355 1.00 84.81 115 ARG A N 1
ATOM 989 C CA . ARG A 1 115 ? -13.126 0.207 13.220 1.00 84.81 115 ARG A CA 1
ATOM 990 C C . ARG A 1 115 ? -14.329 0.885 12.565 1.00 84.81 115 ARG A C 1
ATOM 992 O O . ARG A 1 115 ? -15.065 0.225 11.848 1.00 84.81 115 ARG A O 1
ATOM 999 N N . SER A 1 116 ? -14.537 2.175 12.818 1.00 86.56 116 SER A N 1
ATOM 1000 C CA . SER A 1 116 ? -15.629 2.939 12.205 1.00 86.56 116 SER A CA 1
ATOM 1001 C C . SER A 1 116 ? -15.377 3.268 10.732 1.00 86.56 116 SER A C 1
ATOM 1003 O O . SER A 1 116 ? -16.338 3.468 9.995 1.00 86.56 116 SER A O 1
ATOM 1005 N N . LEU A 1 117 ? -14.112 3.372 10.318 1.00 84.00 117 LEU A N 1
ATOM 1006 C CA . LEU A 1 117 ? -13.715 3.705 8.950 1.00 84.00 117 LEU A CA 1
ATOM 1007 C C . LEU A 1 117 ? -13.527 2.468 8.081 1.00 84.00 117 LEU A C 1
ATOM 1009 O O . LEU A 1 117 ? -13.749 2.552 6.880 1.00 84.00 117 LEU A O 1
ATOM 1013 N N . THR A 1 118 ? -13.173 1.329 8.678 1.00 83.25 118 THR A N 1
ATOM 1014 C CA . THR A 1 118 ? -12.931 0.080 7.957 1.00 83.25 118 THR A CA 1
ATOM 1015 C C . THR A 1 118 ? -13.984 -1.027 8.163 1.00 83.25 118 THR A C 1
ATOM 1017 O O . THR A 1 118 ? -13.585 -2.196 8.148 1.00 83.25 1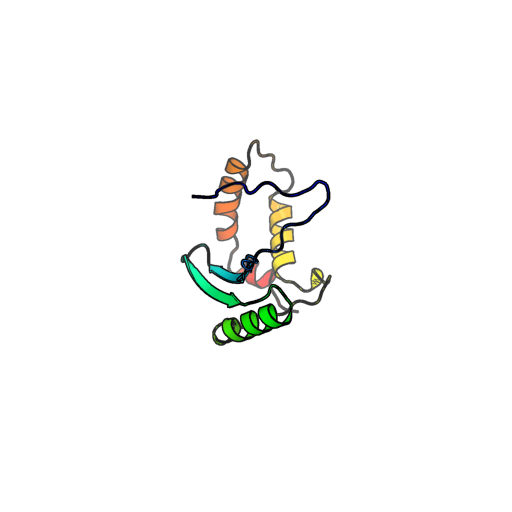18 THR A O 1
ATOM 1020 N N . PRO A 1 119 ? -15.285 -0.757 8.419 1.00 76.56 119 PRO A N 1
ATOM 1021 C CA . PRO A 1 119 ? -16.264 -1.834 8.414 1.00 76.56 119 PRO A CA 1
ATOM 1022 C C . PRO A 1 119 ? -16.355 -2.408 6.997 1.00 76.56 119 PRO A C 1
ATOM 1024 O O . PRO A 1 119 ? -16.365 -1.671 6.011 1.00 76.56 119 PRO A O 1
ATOM 1027 N N . TRP A 1 120 ? -16.379 -3.734 6.924 1.00 63.66 120 TRP A N 1
ATOM 1028 C CA . TRP A 1 120 ? -16.773 -4.459 5.726 1.00 63.66 120 TRP A CA 1
ATOM 1029 C C . TRP A 1 120 ? -18.299 -4.559 5.793 1.00 63.66 120 TRP A C 1
ATOM 1031 O O . TRP A 1 120 ? -18.813 -5.365 6.569 1.00 63.66 120 TRP A O 1
ATOM 1041 N N . ASP A 1 121 ? -18.988 -3.648 5.106 1.00 56.72 121 ASP A N 1
ATOM 1042 C CA . ASP A 1 121 ? -20.445 -3.698 4.917 1.00 56.72 121 ASP A CA 1
ATOM 1043 C C . ASP A 1 121 ? -20.801 -4.709 3.812 1.00 56.72 121 ASP A C 1
ATOM 1045 O O . ASP A 1 121 ? -20.059 -4.759 2.801 1.00 56.72 121 ASP A O 1
#

Radius of gyration: 25.47 Å; chains: 1; bounding box: 59×45×66 Å